Protein AF-A0A843DJK6-F1 (afdb_monomer_lite)

Secondary structure (DSSP, 8-state):
----PPPPPHHHHHHHHHHHHTT--HHHHHHHHHHHHHHHHHHHHHHHHHHHHHHHHHHHHHHHHHHHHHHHHHHHHHHT-TTS-HHHHHHHHHHHH------HHHHHHHHHHHHHHHHHHHT-

Foldseek 3Di:
DDDDDDDDDPVVVVVQVVCVVVVHHPVNVVVVVVVVVVVVVVVVVVVVVVVVVVVVVVVVVVVVVVVVVVVVVVLVVVLPPPPDDPVRNQVSCCVVPNDPPQDPVNVVVVVVVVVVVVCVVVVD

Sequence (124 aa):
MAKIEIELTEEQLKKVEILQNNDIDVGSAIDMLFEIKEKSSLKEAEYLNSKLDQANKEREELQNKLEEVNREISLYSQLKDTSLDVDQKLKILEKDYGEVDESYEMKVQDVKHNINWTRKFFKF

pLDDT: mean 83.76, std 12.38, range [46.25, 97.38]

Structure (mmCIF, N/CA/C/O backbone):
data_AF-A0A843DJK6-F1
#
_entry.id   AF-A0A843DJK6-F1
#
loop_
_atom_site.group_PDB
_atom_site.id
_atom_site.type_symbol
_atom_site.label_atom_id
_atom_site.label_alt_id
_atom_site.label_comp_id
_atom_site.label_asym_id
_atom_site.label_entity_id
_atom_site.label_seq_id
_atom_site.pdbx_PDB_ins_code
_atom_site.Cartn_x
_atom_site.Cartn_y
_atom_site.Cartn_z
_atom_site.occupancy
_atom_site.B_iso_or_equiv
_atom_site.auth_seq_id
_atom_site.auth_comp_id
_atom_site.auth_asym_id
_atom_site.auth_atom_id
_atom_site.pdbx_PDB_model_num
ATOM 1 N N . MET A 1 1 ? -13.224 5.315 58.886 1.00 46.25 1 MET A N 1
ATOM 2 C CA . MET A 1 1 ? -13.382 5.521 57.432 1.00 46.25 1 MET A CA 1
ATOM 3 C C . MET A 1 1 ? -14.810 5.981 57.205 1.00 46.25 1 MET A C 1
ATOM 5 O O . MET A 1 1 ? -15.709 5.288 57.666 1.00 46.25 1 MET A O 1
ATOM 9 N N . ALA A 1 2 ? -15.029 7.163 56.628 1.00 50.84 2 ALA A N 1
ATOM 10 C CA . ALA A 1 2 ? -16.379 7.634 56.325 1.00 50.84 2 ALA A CA 1
ATOM 11 C C . ALA A 1 2 ? -16.940 6.805 55.160 1.00 50.84 2 ALA A C 1
ATOM 13 O O . ALA A 1 2 ? -16.284 6.696 54.125 1.00 50.84 2 ALA A O 1
ATOM 14 N N . LYS A 1 3 ? -18.113 6.186 55.341 1.00 54.03 3 LYS A N 1
ATOM 15 C CA . LYS A 1 3 ? -18.868 5.605 54.226 1.00 54.03 3 LYS A CA 1
ATOM 16 C C . LYS A 1 3 ? -19.371 6.768 53.379 1.00 54.03 3 LYS A C 1
ATOM 18 O O . LYS A 1 3 ? -20.120 7.602 53.876 1.00 54.03 3 LYS A O 1
ATOM 23 N N . ILE A 1 4 ? -18.908 6.841 52.139 1.00 65.94 4 ILE A N 1
ATOM 24 C CA . ILE A 1 4 ? -19.458 7.758 51.147 1.00 65.94 4 ILE A CA 1
ATOM 25 C C . ILE A 1 4 ? -20.659 7.032 50.551 1.00 65.94 4 ILE A C 1
ATOM 27 O O . ILE A 1 4 ? -20.494 6.045 49.837 1.00 65.94 4 ILE A O 1
ATOM 31 N N . GLU A 1 5 ? -21.859 7.470 50.912 1.00 66.00 5 GLU A N 1
ATOM 32 C CA . GLU A 1 5 ? -23.086 7.050 50.245 1.00 66.00 5 GLU A CA 1
ATOM 33 C C . GLU A 1 5 ? -23.228 7.907 48.987 1.00 66.00 5 GLU A C 1
ATOM 35 O O . GLU A 1 5 ? -23.256 9.135 49.056 1.00 66.00 5 GLU A O 1
ATOM 40 N N . ILE A 1 6 ? -23.201 7.257 47.827 1.00 75.19 6 ILE A N 1
ATOM 41 C CA . ILE A 1 6 ? -23.352 7.912 46.530 1.00 75.19 6 ILE A CA 1
ATOM 42 C C . ILE A 1 6 ? -24.803 7.703 46.107 1.00 75.19 6 ILE A C 1
ATOM 44 O O . ILE A 1 6 ? -25.229 6.565 45.914 1.00 75.19 6 ILE A O 1
ATOM 48 N N . GLU A 1 7 ? -25.556 8.789 45.968 1.00 81.31 7 GLU A N 1
ATOM 49 C CA . GLU A 1 7 ? -26.903 8.743 45.403 1.00 81.31 7 GLU A CA 1
ATOM 50 C C . GLU A 1 7 ? -26.810 8.572 43.880 1.00 81.31 7 GLU A C 1
ATOM 52 O O . GLU A 1 7 ? -26.195 9.379 43.181 1.00 81.31 7 GLU A O 1
ATOM 57 N N . LEU A 1 8 ? -27.396 7.489 43.365 1.00 81.88 8 LEU A N 1
ATOM 58 C CA . LEU A 1 8 ? -27.499 7.239 41.928 1.00 81.88 8 LEU A CA 1
ATOM 59 C C . LEU A 1 8 ? -28.646 8.060 41.333 1.00 81.88 8 LEU A C 1
ATOM 61 O O . LEU A 1 8 ? -29.704 8.202 41.945 1.00 81.88 8 LEU A O 1
ATOM 65 N N . THR A 1 9 ? -28.470 8.550 40.107 1.00 91.44 9 THR A N 1
ATOM 66 C CA . THR A 1 9 ? -29.569 9.180 39.364 1.00 91.44 9 THR A CA 1
ATOM 67 C C . THR A 1 9 ? -30.613 8.142 38.940 1.00 91.44 9 THR A C 1
ATOM 69 O O . THR A 1 9 ? -30.312 6.952 38.812 1.00 91.44 9 THR A O 1
ATOM 72 N N . GLU A 1 10 ? -31.841 8.580 38.641 1.00 89.88 10 GLU A N 1
ATOM 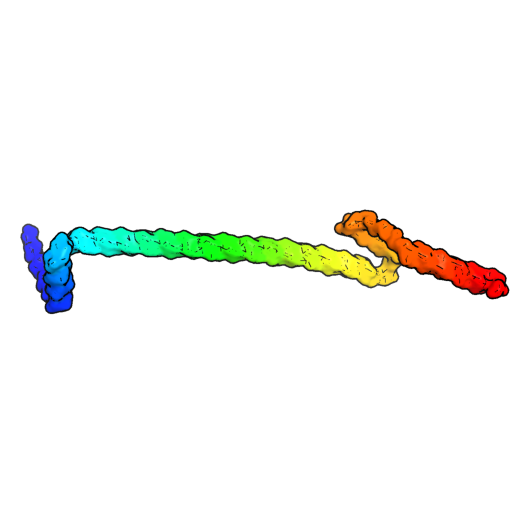73 C CA . GLU A 1 10 ? -32.908 7.689 38.147 1.00 89.88 10 GLU A CA 1
ATOM 74 C C . GLU A 1 10 ? -32.492 6.889 36.899 1.00 89.88 10 GLU A C 1
ATOM 76 O O . GLU A 1 10 ? -32.878 5.733 36.729 1.00 89.88 10 GLU A O 1
ATOM 81 N N . GLU A 1 11 ? -31.677 7.480 36.022 1.00 87.81 11 GLU A N 1
ATOM 82 C CA . GLU A 1 11 ? -31.167 6.804 34.826 1.00 87.81 11 GLU A CA 1
ATOM 83 C C . GLU A 1 11 ? -30.140 5.714 35.171 1.00 87.81 11 GLU A C 1
ATOM 85 O O . GLU A 1 11 ? -30.149 4.634 34.577 1.00 87.81 11 GLU A O 1
ATOM 90 N N . GLN A 1 12 ? -29.262 5.975 36.142 1.00 86.75 12 GLN A N 1
ATOM 91 C CA . GLN A 1 12 ? -28.280 4.999 36.616 1.00 86.75 12 GLN A CA 1
ATOM 92 C C . GLN A 1 12 ? -28.961 3.829 37.329 1.00 86.75 12 GLN A C 1
ATOM 94 O O . GLN A 1 12 ? -28.581 2.683 37.101 1.00 86.75 12 GLN A O 1
ATOM 99 N N . LEU A 1 13 ? -30.007 4.098 38.114 1.00 87.88 13 LEU A N 1
ATOM 100 C CA . LEU A 1 13 ? -30.820 3.064 38.758 1.00 87.88 13 LEU A CA 1
ATOM 101 C C . LEU A 1 13 ? -31.476 2.140 37.729 1.00 87.88 13 LEU A C 1
ATOM 103 O O . LEU A 1 13 ? -31.332 0.926 37.836 1.00 87.88 13 LEU A O 1
ATOM 107 N N . LYS A 1 14 ? -32.093 2.697 36.677 1.00 90.50 14 LYS A N 1
ATOM 108 C CA . LYS A 1 14 ? -32.663 1.897 35.577 1.00 90.50 14 LYS A CA 1
ATOM 109 C C . LYS A 1 14 ? -31.614 1.017 34.897 1.00 90.50 14 LYS A C 1
ATOM 111 O O . LYS A 1 14 ? -31.890 -0.133 34.574 1.00 90.50 14 LYS A O 1
ATOM 116 N N . LYS A 1 15 ? -30.401 1.535 34.678 1.00 89.38 15 LYS A N 1
ATOM 117 C CA . LYS A 1 15 ? -29.294 0.760 34.092 1.00 89.38 15 LYS A CA 1
ATOM 118 C C . LYS A 1 15 ? -28.870 -0.399 34.997 1.00 89.38 15 LYS A C 1
ATOM 120 O O . LYS A 1 15 ? -28.671 -1.498 34.496 1.00 89.38 15 LYS A O 1
ATOM 125 N N . VAL A 1 16 ? -28.776 -0.176 36.309 1.00 88.62 16 VAL A N 1
ATOM 126 C CA . VAL A 1 16 ? -28.462 -1.234 37.286 1.00 88.62 16 VAL A CA 1
ATOM 127 C C . VAL A 1 16 ? -29.574 -2.281 37.349 1.00 88.62 16 VAL A C 1
ATOM 129 O O . VAL A 1 16 ? -29.277 -3.470 37.344 1.00 88.62 16 VAL A O 1
ATOM 132 N N . GLU A 1 17 ? -30.838 -1.861 37.334 1.00 88.62 17 GLU A N 1
ATOM 133 C CA . GLU A 1 17 ? -31.993 -2.764 37.324 1.00 88.62 17 GLU A CA 1
ATOM 134 C C . GLU A 1 17 ? -32.007 -3.651 36.069 1.00 88.62 17 GLU A C 1
ATOM 136 O O . GLU A 1 17 ? -32.221 -4.856 36.158 1.00 88.62 17 GLU A O 1
ATOM 141 N N . ILE A 1 18 ? -31.696 -3.088 34.897 1.00 91.69 18 ILE A N 1
ATOM 142 C CA . ILE A 1 18 ? -31.548 -3.863 33.658 1.00 91.69 18 ILE A CA 1
ATOM 143 C C . ILE A 1 18 ? -30.426 -4.899 33.787 1.00 91.69 18 ILE A C 1
ATOM 145 O O . ILE A 1 18 ? -30.623 -6.043 33.384 1.00 91.69 18 ILE A O 1
ATOM 149 N N . LEU A 1 19 ? -29.268 -4.529 34.338 1.00 91.19 19 LEU A N 1
ATOM 150 C CA . LEU A 1 19 ? -28.151 -5.462 34.530 1.00 91.19 19 LEU A CA 1
ATOM 151 C C . LEU A 1 19 ? -28.537 -6.607 35.476 1.00 91.19 19 LEU A C 1
ATOM 153 O O . LEU A 1 19 ? -28.346 -7.772 35.135 1.00 91.19 19 LEU A O 1
ATOM 157 N N . GLN A 1 20 ? -29.175 -6.284 36.603 1.00 88.38 20 GLN A N 1
ATOM 158 C CA . GLN A 1 20 ? -29.663 -7.267 37.573 1.00 88.38 20 GLN A CA 1
ATOM 159 C C . GLN A 1 20 ? -30.714 -8.207 36.973 1.00 88.38 20 GLN A C 1
ATOM 161 O O . GLN A 1 20 ? -30.642 -9.411 37.193 1.00 88.38 20 GLN A O 1
ATOM 166 N N . ASN A 1 21 ? -31.640 -7.688 36.159 1.00 94.06 21 ASN A N 1
ATOM 167 C CA . ASN A 1 21 ? -32.641 -8.492 35.445 1.00 94.06 21 ASN A CA 1
ATOM 168 C C . ASN A 1 21 ? -32.032 -9.458 34.414 1.00 94.06 21 ASN A C 1
ATOM 170 O O . ASN A 1 21 ? -32.729 -10.351 33.937 1.00 94.06 21 ASN A O 1
ATOM 174 N N . ASN A 1 22 ? -30.764 -9.267 34.045 1.00 92.00 22 ASN A N 1
ATOM 175 C CA . ASN A 1 22 ? -30.017 -10.141 33.143 1.00 92.00 22 ASN A CA 1
ATOM 176 C C . ASN A 1 22 ? -28.934 -10.953 33.880 1.00 92.00 22 ASN A C 1
ATOM 178 O O . ASN A 1 22 ? -28.035 -11.471 33.225 1.00 92.00 22 ASN A O 1
ATOM 182 N N . ASP A 1 23 ? -28.999 -11.050 35.214 1.00 92.75 23 ASP A N 1
ATOM 183 C CA . ASP A 1 23 ? -28.023 -11.754 36.061 1.00 92.75 23 ASP A CA 1
ATOM 184 C C . ASP A 1 23 ? -26.573 -11.239 35.913 1.00 92.75 23 ASP A C 1
ATOM 186 O O . ASP A 1 23 ? -25.606 -11.981 36.090 1.00 92.75 23 ASP A O 1
ATOM 190 N N . ILE A 1 24 ? -26.405 -9.949 35.598 1.00 91.69 24 ILE A N 1
ATOM 191 C CA . ILE A 1 24 ? -25.100 -9.291 35.461 1.00 91.69 24 ILE A CA 1
ATOM 192 C C . ILE A 1 24 ? -24.912 -8.317 36.627 1.00 91.69 24 ILE A C 1
ATOM 194 O O . ILE A 1 24 ? -25.681 -7.370 36.798 1.00 91.69 24 ILE A O 1
ATOM 198 N N . ASP A 1 25 ? -23.863 -8.509 37.427 1.00 91.94 25 ASP A N 1
ATOM 199 C CA . ASP A 1 25 ? -23.472 -7.516 38.423 1.00 91.94 25 ASP A CA 1
ATOM 200 C C . ASP A 1 25 ? -22.713 -6.340 37.781 1.00 91.94 25 ASP A C 1
ATOM 202 O O . ASP A 1 25 ? -22.149 -6.436 36.689 1.00 91.94 25 ASP A O 1
ATOM 206 N N . VAL A 1 26 ? -22.692 -5.200 38.473 1.00 87.75 26 VAL A N 1
ATOM 207 C CA . VAL A 1 26 ? -22.079 -3.964 37.961 1.00 87.75 26 VAL A CA 1
ATOM 208 C C . VAL A 1 26 ? -20.575 -4.129 37.707 1.00 87.75 26 VAL A C 1
ATOM 210 O O . VAL A 1 26 ? -20.067 -3.543 36.755 1.00 87.75 26 VAL A O 1
ATOM 213 N N . GLY A 1 27 ? -19.868 -4.927 38.512 1.00 89.38 27 GLY A N 1
ATOM 214 C CA . GLY A 1 27 ? -18.449 -5.225 38.309 1.00 89.38 27 GLY A CA 1
ATOM 215 C C . GLY A 1 27 ? -18.226 -6.004 37.016 1.00 89.38 27 GLY A C 1
ATOM 216 O O . GLY A 1 27 ? -17.480 -5.548 36.154 1.00 89.38 27 GLY A O 1
ATOM 217 N N . SER A 1 28 ? -18.972 -7.093 36.819 1.00 90.44 28 SER A N 1
ATOM 218 C CA . SER A 1 28 ? -18.936 -7.866 35.569 1.00 90.44 28 SER A CA 1
ATOM 219 C C . SER A 1 28 ? -19.297 -7.020 34.344 1.00 90.44 28 SER A C 1
ATOM 221 O O . SER A 1 28 ? -18.664 -7.141 33.297 1.00 90.44 28 SER A O 1
ATOM 223 N N . ALA A 1 29 ? -20.282 -6.122 34.451 1.00 90.81 29 ALA A N 1
ATOM 224 C CA . ALA A 1 29 ? -20.627 -5.201 33.366 1.00 90.81 29 ALA A CA 1
ATOM 225 C C . ALA A 1 29 ? -19.474 -4.239 33.026 1.00 90.81 29 ALA A C 1
ATOM 227 O O . ALA A 1 29 ? -19.236 -3.945 31.853 1.00 90.81 29 ALA A O 1
ATOM 228 N N . ILE A 1 30 ? -18.751 -3.750 34.039 1.00 90.81 30 ILE A N 1
ATOM 229 C CA . ILE A 1 30 ? -17.568 -2.902 33.857 1.00 90.81 30 ILE A CA 1
ATOM 230 C C . ILE A 1 30 ? -16.453 -3.683 33.152 1.00 90.81 30 ILE A C 1
ATOM 232 O O . ILE A 1 30 ? -15.886 -3.174 32.184 1.00 90.81 30 ILE A O 1
ATOM 236 N N . ASP A 1 31 ? -16.182 -4.916 33.575 1.00 94.06 31 ASP A N 1
ATOM 237 C CA . ASP A 1 31 ? -15.162 -5.767 32.956 1.00 94.06 31 ASP A CA 1
ATOM 238 C C . ASP A 1 31 ? -15.494 -6.055 31.485 1.00 94.06 31 ASP A C 1
ATOM 240 O O . ASP A 1 31 ? -14.648 -5.877 30.607 1.00 94.06 31 ASP A O 1
ATOM 244 N N . MET A 1 32 ? -16.759 -6.370 31.179 1.00 91.25 32 MET A N 1
ATOM 245 C CA . MET A 1 32 ? -17.226 -6.532 29.797 1.00 91.25 32 MET A CA 1
ATOM 246 C C . MET A 1 32 ? -17.014 -5.264 28.959 1.00 91.25 32 MET A C 1
ATOM 248 O O . MET A 1 32 ? -16.610 -5.355 27.799 1.00 91.25 32 MET A O 1
ATOM 252 N N . LEU A 1 33 ? -17.261 -4.073 29.516 1.00 92.81 33 LEU A N 1
ATOM 253 C CA . LEU A 1 33 ? -17.016 -2.809 28.812 1.00 92.81 33 LEU A CA 1
ATOM 254 C C . LEU A 1 33 ? -15.527 -2.595 28.523 1.00 92.81 33 LEU A C 1
ATOM 256 O O . LEU A 1 33 ? -15.183 -2.132 27.431 1.00 92.81 33 LEU A O 1
ATOM 260 N N . PHE A 1 34 ? -14.646 -2.940 29.465 1.00 95.12 34 PHE A N 1
ATOM 261 C CA . PHE A 1 34 ? -13.203 -2.879 29.248 1.00 95.12 34 PHE A CA 1
ATOM 262 C C . PHE A 1 34 ? -12.752 -3.860 28.168 1.00 95.12 34 PHE A C 1
ATOM 264 O O . PHE A 1 34 ? -12.036 -3.449 27.255 1.00 95.12 34 PHE A O 1
ATOM 271 N N . GLU A 1 35 ? -13.237 -5.101 28.195 1.00 95.06 35 GLU A N 1
ATOM 272 C CA . GLU A 1 35 ? -12.940 -6.081 27.150 1.00 95.06 35 GLU A CA 1
ATOM 273 C C . GLU A 1 35 ? -13.427 -5.631 25.770 1.00 95.06 35 GLU A C 1
ATOM 275 O O . GLU A 1 35 ? -12.712 -5.776 24.777 1.00 95.06 35 GLU A O 1
ATOM 280 N N . ILE A 1 36 ? -14.650 -5.098 25.678 1.00 94.69 36 ILE A N 1
ATOM 281 C CA . ILE A 1 36 ? -15.208 -4.595 24.416 1.00 94.69 36 ILE A CA 1
ATOM 282 C C . ILE A 1 36 ? -14.344 -3.454 23.888 1.00 94.69 36 ILE A C 1
ATOM 284 O O . ILE A 1 36 ? -14.018 -3.430 22.699 1.00 94.69 36 ILE A O 1
ATOM 288 N N . LYS A 1 37 ? -13.952 -2.525 24.764 1.00 94.31 37 LYS A N 1
ATOM 289 C CA . LYS A 1 37 ? -13.086 -1.405 24.403 1.00 94.31 37 LYS A CA 1
ATOM 290 C C . LYS A 1 37 ? -11.736 -1.902 23.892 1.00 94.31 37 LYS A C 1
ATOM 292 O O . LYS A 1 37 ? -11.315 -1.478 22.821 1.00 94.31 37 LYS A O 1
ATOM 297 N N . GLU A 1 38 ? -11.093 -2.815 24.612 1.00 95.12 38 GLU A N 1
ATOM 298 C CA . GLU A 1 38 ? -9.797 -3.375 24.228 1.00 95.12 38 GLU A CA 1
ATOM 299 C C . GLU A 1 38 ? -9.880 -4.110 22.885 1.00 95.12 38 GLU A C 1
ATOM 301 O O . GLU A 1 38 ? -9.124 -3.805 21.963 1.00 95.12 38 GLU A O 1
ATOM 306 N N . LYS A 1 39 ? -10.870 -4.996 22.716 1.00 95.12 39 LYS A N 1
ATOM 307 C CA . LYS A 1 39 ? -11.124 -5.703 21.450 1.00 95.12 39 LYS A CA 1
ATOM 308 C C . LYS A 1 39 ? -11.407 -4.734 20.300 1.00 95.12 39 LYS A C 1
ATOM 310 O O . LYS A 1 39 ? -10.962 -4.976 19.180 1.00 95.12 39 LYS A O 1
ATOM 315 N N . SER A 1 40 ? -12.139 -3.647 20.547 1.00 94.44 40 SER A N 1
ATOM 316 C CA . SER A 1 40 ? -12.409 -2.621 19.533 1.00 94.44 40 SER A CA 1
ATOM 317 C C . SER A 1 40 ? -11.136 -1.883 19.129 1.00 94.44 40 SER A C 1
ATOM 319 O O . SER A 1 40 ? -10.895 -1.707 17.939 1.00 94.44 40 SER A O 1
ATOM 321 N N . SER A 1 41 ? -10.306 -1.490 20.097 1.00 93.50 41 SER A N 1
ATOM 322 C CA . SER A 1 41 ? -9.034 -0.815 19.831 1.00 93.50 41 SER A CA 1
ATOM 323 C C . SER A 1 41 ? -8.050 -1.711 19.078 1.00 93.50 41 SER A C 1
ATOM 325 O O . SER A 1 41 ? -7.369 -1.234 18.175 1.00 93.50 41 SER A O 1
ATOM 327 N N . LEU A 1 42 ? -8.010 -3.012 19.386 1.00 94.94 42 LEU A N 1
ATOM 328 C CA . LEU A 1 42 ? -7.203 -3.981 18.638 1.00 94.94 42 LEU A CA 1
ATOM 329 C C . LEU A 1 42 ? -7.658 -4.087 17.179 1.00 94.94 42 LEU A C 1
ATOM 331 O O . LEU A 1 42 ? -6.836 -3.961 16.275 1.00 94.94 42 LEU A O 1
ATOM 335 N N . LYS A 1 43 ? -8.966 -4.231 16.935 1.00 94.88 43 LYS A N 1
ATOM 336 C CA . LYS A 1 43 ? -9.515 -4.280 15.569 1.00 94.88 43 LYS A CA 1
ATOM 337 C C . LYS A 1 43 ? -9.255 -2.995 14.788 1.00 94.88 43 LYS A C 1
ATOM 339 O O . LYS A 1 43 ? -8.970 -3.045 13.594 1.00 94.88 43 LYS A O 1
ATOM 344 N N . GLU A 1 44 ? -9.367 -1.845 15.447 1.00 95.56 44 GLU A N 1
ATOM 345 C CA . GLU A 1 44 ? -9.052 -0.556 14.836 1.00 95.56 44 GLU A CA 1
ATOM 346 C C . GLU A 1 44 ? -7.570 -0.477 14.455 1.00 95.56 44 GLU A C 1
ATOM 348 O O . GLU A 1 44 ? -7.252 -0.109 13.325 1.00 95.56 44 GLU A O 1
ATOM 353 N N . ALA A 1 45 ? -6.666 -0.895 15.344 1.00 95.06 45 ALA A N 1
ATOM 354 C CA . ALA A 1 45 ? -5.236 -0.941 15.061 1.00 95.06 45 ALA A CA 1
ATOM 355 C C . ALA A 1 45 ? -4.904 -1.890 13.898 1.00 95.06 45 ALA A C 1
ATOM 357 O O . ALA A 1 45 ? -4.148 -1.516 13.005 1.00 95.06 45 ALA A O 1
ATOM 358 N N . GLU A 1 46 ? -5.495 -3.087 13.860 1.00 96.19 46 GLU A N 1
ATOM 359 C CA . GLU A 1 46 ? -5.336 -4.040 12.752 1.00 96.19 46 GLU A CA 1
ATOM 360 C C . GLU A 1 46 ? -5.806 -3.449 11.417 1.00 96.19 46 GLU A C 1
ATOM 362 O O . GLU A 1 46 ? -5.091 -3.524 10.415 1.00 96.19 46 GLU A O 1
ATOM 367 N N . TYR A 1 47 ? -6.978 -2.808 11.405 1.00 95.38 47 TYR A N 1
ATOM 368 C CA . TYR A 1 47 ? -7.511 -2.151 10.214 1.00 95.38 47 TYR A CA 1
ATOM 369 C C . TYR A 1 47 ? -6.608 -1.007 9.734 1.00 95.38 47 TYR A C 1
ATOM 371 O O . TYR A 1 47 ? -6.298 -0.912 8.544 1.00 95.38 47 TYR A O 1
ATOM 379 N N . LEU A 1 48 ? -6.155 -0.150 10.653 1.00 96.69 48 LEU A N 1
ATOM 380 C CA . LEU A 1 48 ? -5.266 0.964 10.331 1.00 96.69 48 LEU A CA 1
ATOM 381 C C . LEU A 1 48 ? -3.906 0.476 9.821 1.00 96.69 48 LEU A C 1
ATOM 383 O O . LEU A 1 48 ? -3.412 1.019 8.834 1.00 96.69 48 LEU A O 1
ATOM 387 N N . ASN A 1 49 ? -3.339 -0.567 10.429 1.00 96.69 49 ASN A N 1
ATOM 388 C CA . ASN A 1 49 ? -2.091 -1.179 9.974 1.00 96.69 49 ASN A CA 1
ATOM 389 C C . ASN A 1 49 ? -2.241 -1.778 8.573 1.00 96.69 49 ASN A C 1
ATOM 391 O O . ASN A 1 49 ? -1.426 -1.499 7.701 1.00 96.69 49 ASN A O 1
ATOM 395 N N . SER A 1 50 ? -3.325 -2.513 8.311 1.00 96.69 50 SER A N 1
ATOM 396 C CA . SER A 1 50 ? -3.593 -3.059 6.976 1.00 96.69 50 SER A CA 1
ATOM 397 C C . SER A 1 50 ? -3.704 -1.960 5.916 1.00 96.69 50 SER A C 1
ATOM 399 O O . SER A 1 50 ? -3.149 -2.087 4.822 1.00 96.69 50 SER A O 1
ATOM 401 N N . LYS A 1 51 ? -4.381 -0.854 6.243 1.00 97.00 51 LYS A N 1
ATOM 402 C CA . LYS A 1 51 ? -4.506 0.294 5.341 1.00 97.00 51 LYS A CA 1
ATOM 403 C C . LYS A 1 51 ? -3.168 1.000 5.117 1.00 97.00 51 LYS A C 1
ATOM 405 O O . LYS A 1 51 ? -2.891 1.438 4.002 1.00 97.00 51 LYS A O 1
ATOM 410 N N . LEU A 1 52 ? -2.340 1.100 6.156 1.00 96.94 52 LEU A N 1
ATOM 411 C CA . LEU A 1 52 ? -0.991 1.652 6.064 1.00 96.94 52 LEU A CA 1
ATOM 412 C C . LEU A 1 52 ? -0.100 0.789 5.161 1.00 96.94 52 LEU A C 1
ATOM 414 O O . LEU A 1 52 ? 0.591 1.328 4.301 1.00 96.94 52 LEU A O 1
ATOM 418 N N . ASP A 1 53 ? -0.158 -0.534 5.303 1.00 97.31 53 ASP A N 1
ATOM 419 C CA . ASP A 1 53 ? 0.590 -1.468 4.460 1.00 97.31 53 ASP A CA 1
ATOM 420 C C . ASP A 1 53 ? 0.172 -1.369 2.992 1.00 97.31 53 ASP A C 1
ATOM 422 O O . ASP A 1 53 ? 1.026 -1.346 2.105 1.00 97.31 53 ASP A O 1
ATOM 426 N N . GLN A 1 54 ? -1.132 -1.263 2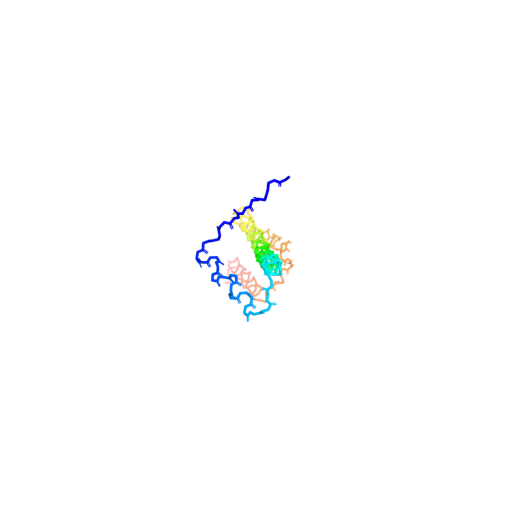.721 1.00 96.81 54 GLN A N 1
ATOM 427 C CA . GLN A 1 54 ? -1.627 -1.044 1.364 1.00 96.81 54 GLN A CA 1
ATOM 428 C C . GLN A 1 54 ? -1.103 0.276 0.784 1.00 96.81 54 GLN A C 1
ATOM 430 O O . GLN A 1 54 ? -0.547 0.284 -0.312 1.00 96.81 54 GLN A O 1
ATOM 435 N N . ALA A 1 55 ? -1.220 1.376 1.532 1.00 96.25 55 ALA A N 1
ATOM 436 C CA . ALA A 1 55 ? -0.733 2.679 1.088 1.00 96.25 55 ALA A CA 1
ATOM 437 C C . ALA A 1 55 ? 0.787 2.679 0.846 1.00 96.25 55 ALA A C 1
ATOM 439 O O . ALA A 1 55 ? 1.268 3.313 -0.092 1.00 96.25 55 ALA A O 1
ATOM 440 N N . ASN A 1 56 ? 1.552 1.948 1.660 1.00 96.69 56 ASN A N 1
ATOM 441 C CA . ASN A 1 56 ? 2.993 1.801 1.473 1.00 96.69 56 ASN A CA 1
ATOM 442 C C . ASN A 1 56 ? 3.336 1.024 0.197 1.00 96.69 56 ASN A C 1
ATOM 444 O O . ASN A 1 56 ? 4.247 1.442 -0.516 1.00 96.69 56 ASN A O 1
ATOM 448 N N . LYS A 1 57 ? 2.596 -0.046 -0.121 1.00 97.19 57 LYS A N 1
ATOM 449 C CA . LYS A 1 57 ? 2.762 -0.785 -1.384 1.00 97.19 57 LYS A CA 1
ATOM 450 C C . LYS A 1 57 ? 2.458 0.094 -2.592 1.00 97.19 57 LYS A C 1
ATOM 452 O O . LYS A 1 57 ? 3.270 0.182 -3.504 1.00 97.19 57 LYS A O 1
ATOM 457 N N . GLU A 1 58 ? 1.332 0.805 -2.564 1.00 97.38 58 GLU A N 1
ATOM 458 C CA . GLU A 1 58 ? 0.958 1.738 -3.636 1.00 97.38 58 GLU A CA 1
ATOM 459 C C . GLU A 1 58 ? 2.019 2.835 -3.817 1.00 97.38 58 GLU A C 1
ATOM 461 O O . GLU A 1 58 ? 2.388 3.176 -4.941 1.00 97.38 58 GLU A O 1
ATOM 466 N N . ARG A 1 59 ? 2.570 3.359 -2.714 1.00 97.00 59 ARG A N 1
ATOM 467 C CA . ARG A 1 59 ? 3.665 4.336 -2.751 1.00 97.00 59 ARG A CA 1
ATOM 468 C C . ARG A 1 59 ? 4.923 3.763 -3.405 1.00 97.00 59 ARG A C 1
ATOM 470 O O . ARG A 1 59 ? 5.538 4.458 -4.207 1.00 97.00 59 ARG A O 1
ATOM 477 N N . GLU A 1 60 ? 5.312 2.539 -3.061 1.00 97.38 60 GLU A N 1
ATOM 478 C CA . GLU A 1 60 ? 6.486 1.871 -3.635 1.00 97.38 60 GLU A CA 1
ATOM 479 C C . GLU A 1 60 ? 6.318 1.631 -5.143 1.00 97.38 60 GLU A C 1
ATOM 481 O O . GLU A 1 60 ? 7.207 1.955 -5.927 1.00 97.38 60 GLU A O 1
ATOM 486 N N . GLU A 1 61 ? 5.145 1.166 -5.576 1.00 96.44 61 GLU A N 1
ATOM 487 C CA . GLU A 1 61 ? 4.831 1.003 -6.999 1.00 96.44 61 GLU A CA 1
ATOM 488 C C . GLU A 1 61 ? 4.905 2.327 -7.769 1.00 96.44 61 GLU A C 1
ATOM 490 O O . GLU A 1 61 ? 5.464 2.385 -8.867 1.00 96.44 61 GLU A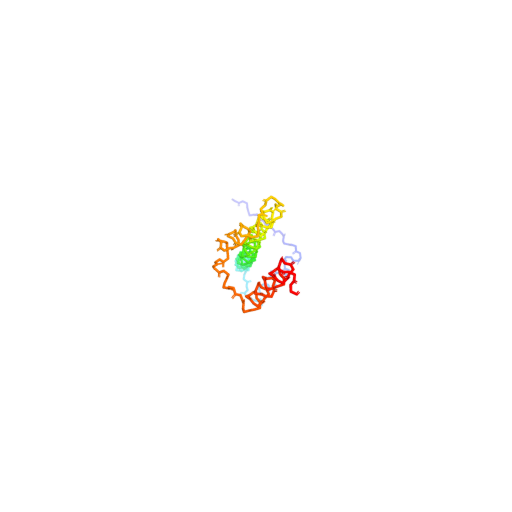 O 1
ATOM 495 N N . LEU A 1 62 ? 4.351 3.403 -7.204 1.00 96.50 62 LEU A N 1
ATOM 496 C CA . LEU A 1 62 ? 4.414 4.733 -7.809 1.00 96.50 62 LEU A CA 1
ATOM 497 C C . LEU A 1 62 ? 5.842 5.275 -7.853 1.00 96.50 62 LEU A C 1
ATOM 499 O O . LEU A 1 62 ? 6.212 5.924 -8.830 1.00 96.50 62 LEU A O 1
ATOM 503 N N . GLN A 1 63 ? 6.647 4.998 -6.829 1.00 96.31 63 GLN A N 1
ATOM 504 C CA . GLN A 1 63 ? 8.050 5.387 -6.806 1.00 96.31 63 GLN A CA 1
ATOM 505 C C . GLN A 1 63 ? 8.839 4.671 -7.908 1.00 96.31 63 GLN A C 1
ATOM 507 O O . GLN A 1 63 ? 9.564 5.327 -8.651 1.00 96.31 63 GLN A O 1
ATOM 512 N N . ASN A 1 64 ? 8.626 3.366 -8.090 1.00 95.44 64 ASN A N 1
ATOM 513 C CA . ASN A 1 64 ? 9.258 2.604 -9.167 1.00 95.44 64 ASN A CA 1
ATOM 514 C C . ASN A 1 64 ? 8.864 3.138 -10.554 1.00 95.44 64 ASN A C 1
ATOM 516 O O . ASN A 1 64 ? 9.729 3.359 -11.399 1.00 95.44 64 ASN A O 1
ATOM 520 N N . LYS A 1 65 ? 7.573 3.429 -10.772 1.00 96.00 65 LYS A N 1
ATOM 521 C CA . LYS A 1 65 ? 7.094 4.051 -12.021 1.00 96.00 65 LYS A CA 1
ATOM 522 C C . LYS A 1 65 ? 7.710 5.429 -12.254 1.00 96.00 65 LYS A C 1
ATOM 524 O O . LYS A 1 65 ? 8.047 5.775 -13.381 1.00 96.00 65 LYS A O 1
ATOM 529 N N . LEU A 1 66 ? 7.863 6.230 -11.201 1.00 95.00 66 LEU A N 1
ATOM 530 C CA . LEU A 1 66 ? 8.501 7.540 -11.301 1.00 95.00 66 LEU A CA 1
ATOM 531 C C . LEU A 1 66 ? 9.980 7.412 -11.688 1.00 95.00 66 LEU A C 1
ATOM 533 O O . LEU A 1 66 ? 10.472 8.194 -12.499 1.00 95.00 66 LEU A O 1
ATOM 537 N N . GLU A 1 67 ? 10.692 6.436 -11.126 1.00 94.88 67 GLU A N 1
ATOM 538 C CA . GLU A 1 67 ? 12.078 6.148 -11.501 1.00 94.88 67 GLU A CA 1
ATOM 539 C C . GLU A 1 67 ? 12.201 5.709 -12.963 1.00 94.88 67 GLU A C 1
ATOM 541 O O . GLU A 1 67 ? 13.095 6.187 -13.660 1.00 94.88 67 GLU A O 1
ATOM 546 N N . GLU A 1 68 ? 11.294 4.859 -13.444 1.00 92.19 68 GLU A N 1
ATOM 547 C CA . GLU A 1 68 ? 11.224 4.442 -14.849 1.00 92.19 68 GLU A CA 1
ATOM 548 C C . GLU A 1 68 ? 11.015 5.641 -15.784 1.00 92.19 68 GLU A C 1
ATOM 550 O O . GLU A 1 68 ? 11.832 5.882 -16.672 1.00 92.19 68 GLU A O 1
ATOM 555 N N . VAL A 1 69 ? 10.011 6.478 -15.510 1.00 93.06 69 VAL A N 1
ATOM 556 C CA . VAL A 1 69 ? 9.748 7.700 -16.289 1.00 93.06 69 VAL A CA 1
ATOM 557 C C . VAL A 1 69 ? 10.952 8.647 -16.272 1.00 93.06 69 VAL A C 1
ATOM 559 O O . VAL A 1 69 ? 11.301 9.237 -17.294 1.00 93.06 69 VAL A O 1
ATOM 562 N N . ASN A 1 70 ? 11.634 8.792 -15.134 1.00 92.88 70 ASN A N 1
ATOM 563 C CA . ASN A 1 70 ? 12.836 9.622 -15.054 1.00 92.88 70 ASN A CA 1
ATOM 564 C C . ASN A 1 70 ? 13.983 9.075 -15.917 1.00 92.88 70 ASN A C 1
ATOM 566 O O . ASN A 1 70 ? 14.711 9.865 -16.528 1.00 92.88 70 ASN A O 1
ATOM 570 N N . ARG A 1 71 ? 14.143 7.747 -15.999 1.00 89.31 71 ARG A N 1
ATOM 571 C CA . ARG A 1 71 ? 15.111 7.117 -16.913 1.00 89.31 71 ARG A CA 1
ATOM 572 C C . ARG A 1 71 ? 14.750 7.409 -18.366 1.00 89.31 71 ARG A C 1
ATOM 574 O O . ARG A 1 71 ? 15.613 7.868 -19.110 1.00 89.31 71 ARG A O 1
ATOM 581 N N . GLU A 1 72 ? 13.484 7.249 -18.747 1.00 88.88 72 GLU A N 1
ATOM 582 C CA . GLU A 1 72 ? 13.012 7.556 -20.104 1.00 88.88 72 GLU A CA 1
ATOM 583 C C . GLU A 1 72 ? 13.223 9.028 -20.482 1.00 88.88 72 GLU A C 1
ATOM 585 O O . GLU A 1 72 ? 13.703 9.328 -21.576 1.00 88.88 72 GLU A O 1
ATOM 590 N N . ILE A 1 73 ? 12.928 9.966 -19.576 1.00 88.62 73 ILE A N 1
ATOM 591 C CA . ILE A 1 73 ? 13.170 11.399 -19.797 1.00 88.62 73 ILE A CA 1
ATOM 592 C C . ILE A 1 73 ? 14.664 11.675 -19.996 1.00 88.62 73 ILE A C 1
ATOM 594 O O . ILE A 1 73 ? 15.036 12.480 -20.859 1.00 88.62 73 ILE A O 1
ATOM 598 N N . SER A 1 74 ? 15.526 11.028 -19.207 1.00 87.62 74 SER A N 1
ATOM 599 C CA . SER A 1 74 ? 16.979 11.158 -19.339 1.00 87.62 74 SER A CA 1
ATOM 600 C C . SER A 1 74 ? 17.452 10.669 -20.707 1.00 87.62 74 SER A C 1
ATOM 602 O O . SER A 1 74 ? 18.136 11.406 -21.420 1.00 87.62 74 SER A O 1
ATOM 604 N N . LEU A 1 75 ? 17.006 9.481 -21.116 1.00 86.94 75 LEU A N 1
ATOM 605 C CA . LEU A 1 75 ? 17.295 8.906 -22.422 1.00 86.94 75 LEU A CA 1
ATOM 606 C C . LEU A 1 75 ? 16.804 9.805 -23.561 1.00 86.94 75 LEU A C 1
ATOM 608 O O . LEU A 1 75 ? 17.564 10.133 -24.468 1.00 86.94 75 LEU A O 1
ATOM 612 N N . TYR A 1 76 ? 15.553 10.264 -23.505 1.00 85.50 76 TYR A N 1
ATOM 613 C CA . TYR A 1 76 ? 15.006 11.174 -24.507 1.00 85.50 76 TYR A CA 1
ATOM 614 C C . TYR A 1 76 ? 15.823 12.466 -24.600 1.00 85.50 76 TYR A C 1
ATOM 616 O O . TYR A 1 76 ? 16.084 12.967 -25.693 1.00 85.50 76 TYR A O 1
ATOM 624 N N . SER A 1 77 ? 16.271 12.996 -23.460 1.00 86.50 77 SER A N 1
ATOM 625 C CA . SER A 1 77 ? 17.120 14.188 -23.422 1.00 86.50 77 SER A CA 1
ATOM 626 C C . SER A 1 77 ? 18.469 13.950 -24.101 1.00 86.50 77 SER A C 1
ATOM 628 O O . SER A 1 77 ? 18.929 14.827 -24.828 1.00 86.50 77 SER A O 1
ATOM 630 N N . GLN A 1 78 ? 19.067 12.766 -23.926 1.00 86.06 78 GLN A N 1
ATOM 631 C CA . GLN A 1 78 ? 20.287 12.370 -24.637 1.00 86.06 78 GLN A CA 1
ATOM 632 C C . GLN A 1 78 ? 20.033 12.242 -26.146 1.00 86.06 78 GLN A C 1
ATOM 634 O O . GLN A 1 78 ? 20.766 12.810 -26.948 1.00 86.06 78 GLN A O 1
ATOM 639 N N . LEU A 1 79 ? 18.954 11.566 -26.551 1.00 84.56 79 LEU A N 1
ATOM 640 C CA . LEU A 1 79 ? 18.617 11.343 -27.963 1.00 84.56 79 LEU A CA 1
ATOM 641 C C . LEU A 1 79 ? 18.198 12.619 -28.704 1.00 84.56 79 LEU A C 1
ATOM 643 O O . LEU A 1 79 ? 18.347 12.705 -29.927 1.00 84.56 79 LEU A O 1
ATOM 647 N N . LYS A 1 80 ? 17.666 13.615 -27.989 1.00 85.56 80 LYS A N 1
ATOM 648 C CA . LYS A 1 80 ? 17.296 14.919 -28.553 1.00 85.56 80 LYS A CA 1
ATOM 649 C C . LYS A 1 80 ? 18.516 15.729 -28.988 1.00 85.56 80 LYS A C 1
ATOM 651 O O . LYS A 1 80 ? 18.358 16.634 -29.808 1.00 85.56 80 LYS A O 1
ATOM 656 N N . ASP A 1 81 ? 19.707 15.419 -28.479 1.00 84.56 81 ASP A N 1
ATOM 657 C CA . ASP A 1 81 ? 20.926 16.098 -28.895 1.00 84.56 81 ASP A CA 1
ATOM 658 C C . ASP A 1 81 ? 21.102 15.981 -30.422 1.00 84.56 81 ASP A C 1
ATOM 660 O O . ASP A 1 81 ? 21.151 14.893 -31.009 1.00 84.56 81 ASP A O 1
ATOM 664 N N . THR A 1 82 ? 21.112 17.136 -31.087 1.00 76.38 82 THR A N 1
ATOM 665 C CA . THR A 1 82 ? 21.238 17.249 -32.544 1.00 76.38 82 THR A CA 1
ATOM 666 C C . THR A 1 82 ? 22.672 17.053 -33.018 1.00 76.38 82 THR A C 1
ATOM 668 O O . THR A 1 82 ? 22.891 16.941 -34.219 1.00 76.38 82 THR A O 1
ATOM 671 N N . SER A 1 83 ? 23.643 17.052 -32.099 1.00 81.81 83 SER A N 1
ATOM 672 C CA . SER A 1 83 ? 25.048 16.776 -32.406 1.00 81.81 83 SER A CA 1
ATOM 673 C C . SER A 1 83 ? 25.351 15.283 -32.553 1.00 81.81 83 SER A C 1
ATOM 675 O O . SER A 1 83 ? 26.370 14.940 -33.147 1.00 81.81 83 SER A O 1
ATOM 677 N N . LEU A 1 84 ? 24.463 14.411 -32.061 1.00 82.62 84 LEU A N 1
ATOM 678 C CA . LEU A 1 84 ? 24.600 12.964 -32.190 1.00 82.62 84 LEU A CA 1
ATOM 679 C C . LEU A 1 84 ? 24.093 12.478 -33.550 1.00 82.62 84 LEU A C 1
ATOM 681 O O . LEU A 1 84 ? 22.984 12.827 -33.973 1.00 82.62 84 LEU A O 1
ATOM 685 N N . ASP A 1 85 ? 24.882 11.626 -34.202 1.00 83.38 85 ASP A N 1
ATOM 686 C CA . ASP A 1 85 ? 24.456 10.894 -35.395 1.00 83.38 85 ASP A CA 1
ATOM 687 C C . ASP A 1 85 ? 23.549 9.693 -35.044 1.00 83.38 85 ASP A C 1
ATOM 689 O O . ASP A 1 85 ? 23.280 9.390 -33.878 1.00 83.38 85 ASP A O 1
ATOM 693 N N . VAL A 1 86 ? 23.003 9.038 -36.072 1.00 78.81 86 VAL A N 1
ATOM 694 C CA . VAL A 1 86 ? 22.039 7.937 -35.907 1.00 78.81 86 VAL A CA 1
ATOM 695 C C . VAL A 1 86 ? 22.677 6.724 -35.221 1.00 78.81 86 VAL A C 1
ATOM 697 O O . VAL A 1 86 ? 22.049 6.128 -34.346 1.00 78.81 86 VAL A O 1
ATOM 700 N N . ASP A 1 87 ? 23.934 6.410 -35.538 1.00 80.38 87 ASP A N 1
ATOM 701 C CA . ASP A 1 87 ? 24.658 5.266 -34.973 1.00 80.38 87 ASP A CA 1
ATOM 702 C C . ASP A 1 87 ? 24.954 5.473 -33.481 1.00 80.38 87 ASP A C 1
ATOM 704 O O . ASP A 1 87 ? 24.864 4.549 -32.670 1.00 80.38 87 ASP A O 1
ATOM 708 N N . GLN A 1 88 ? 25.280 6.704 -33.084 1.00 80.69 88 GLN A N 1
ATOM 709 C CA . GLN A 1 88 ? 25.462 7.080 -31.684 1.00 80.69 88 GLN A CA 1
ATOM 710 C C . GLN A 1 88 ? 24.151 6.986 -30.898 1.00 80.69 88 GLN A C 1
ATOM 712 O O . GLN A 1 88 ? 24.157 6.518 -29.759 1.00 80.69 88 GLN A O 1
ATOM 717 N N . LYS A 1 89 ? 23.022 7.376 -31.503 1.00 82.25 89 LYS A N 1
ATOM 718 C CA . LYS A 1 89 ? 21.689 7.242 -30.893 1.00 82.25 89 LYS A CA 1
ATOM 719 C C . LYS A 1 89 ? 21.268 5.781 -30.735 1.00 82.25 89 LYS A C 1
ATOM 721 O O . LYS A 1 89 ? 20.725 5.428 -29.691 1.00 82.25 89 LYS A O 1
ATOM 726 N N . LEU A 1 90 ? 21.570 4.934 -31.719 1.00 80.69 90 LEU A N 1
ATOM 727 C CA . LEU A 1 90 ? 21.348 3.486 -31.646 1.00 80.69 90 LEU A CA 1
ATOM 728 C C . LEU A 1 90 ? 22.137 2.851 -30.497 1.00 80.69 90 LEU A C 1
ATOM 730 O O . LEU A 1 90 ? 21.546 2.164 -29.675 1.00 80.69 90 LEU A O 1
ATOM 734 N N . LYS A 1 91 ? 23.425 3.181 -30.342 1.00 83.31 91 LYS A N 1
ATOM 735 C CA . LYS A 1 91 ? 24.243 2.678 -29.221 1.00 83.31 91 LYS A CA 1
ATOM 736 C C . LYS A 1 91 ? 23.710 3.075 -27.844 1.00 83.31 91 LYS A C 1
ATOM 738 O O . LYS A 1 91 ? 23.850 2.319 -26.885 1.00 83.31 91 LYS A O 1
ATOM 743 N N . ILE A 1 92 ? 23.137 4.274 -27.725 1.00 83.31 92 ILE A N 1
ATOM 744 C CA . ILE A 1 92 ? 22.506 4.735 -26.481 1.00 83.31 92 ILE A CA 1
ATOM 745 C C . ILE A 1 92 ? 21.256 3.891 -26.177 1.00 83.31 92 ILE A C 1
ATOM 747 O O . ILE A 1 92 ? 21.073 3.470 -25.039 1.00 83.31 92 ILE A O 1
ATOM 751 N N . LEU A 1 93 ? 20.439 3.588 -27.191 1.00 82.00 93 LEU A N 1
ATOM 752 C CA . LEU A 1 93 ? 19.262 2.724 -27.049 1.00 82.00 93 LEU A CA 1
ATOM 753 C C . LEU A 1 93 ? 19.635 1.273 -26.728 1.00 82.00 93 LEU A C 1
ATOM 755 O O . LEU A 1 93 ? 19.040 0.682 -25.832 1.00 82.00 93 LEU A O 1
ATOM 759 N N . GLU A 1 94 ? 20.642 0.720 -27.402 1.00 82.06 94 GLU A N 1
ATOM 760 C CA . GLU A 1 94 ? 21.108 -0.657 -27.190 1.00 82.06 94 GLU A CA 1
ATOM 761 C C . GLU A 1 94 ? 21.657 -0.882 -25.779 1.00 82.06 94 GLU A C 1
ATOM 763 O O . GLU A 1 94 ? 21.510 -1.958 -25.202 1.00 82.06 94 GLU A O 1
ATOM 768 N N . LYS A 1 95 ? 22.270 0.149 -25.189 1.00 81.19 95 LYS A N 1
ATOM 769 C CA . LYS A 1 95 ? 22.774 0.097 -23.816 1.00 81.19 95 LYS A CA 1
ATOM 770 C C . LYS A 1 95 ? 21.649 -0.012 -22.781 1.00 81.19 95 LYS A C 1
ATOM 772 O O . LYS A 1 95 ? 21.828 -0.708 -21.782 1.00 81.19 95 LYS A O 1
ATOM 777 N N . ASP 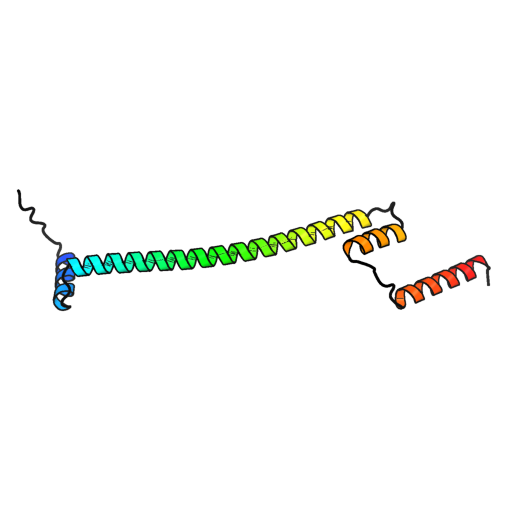A 1 96 ? 20.531 0.672 -23.012 1.00 75.50 96 ASP A N 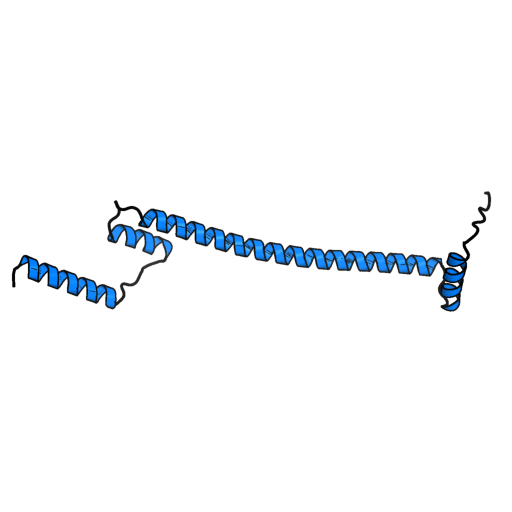1
ATOM 778 C CA . ASP A 1 96 ? 19.429 0.761 -22.048 1.00 75.50 96 ASP A CA 1
ATOM 779 C C . ASP A 1 96 ? 18.333 -0.298 -22.289 1.00 75.50 96 ASP A C 1
ATOM 781 O O . ASP A 1 96 ? 17.684 -0.716 -21.330 1.00 75.50 96 ASP A O 1
ATOM 785 N N . TYR A 1 97 ? 18.159 -0.783 -23.527 1.00 76.50 97 TYR A N 1
ATOM 786 C CA . TYR A 1 97 ? 17.123 -1.763 -23.904 1.00 76.50 97 TYR A CA 1
ATOM 787 C C . TYR A 1 97 ? 17.653 -3.107 -24.433 1.00 76.50 97 TYR A C 1
ATOM 789 O O . TYR A 1 97 ? 16.860 -4.026 -24.636 1.00 76.50 97 TYR A O 1
ATOM 797 N N . GLY A 1 98 ? 18.968 -3.260 -24.611 1.00 68.81 98 GLY A N 1
ATOM 798 C CA . GLY A 1 98 ? 19.577 -4.439 -25.236 1.00 68.81 98 GLY A CA 1
ATOM 799 C C . GLY A 1 98 ? 19.666 -4.327 -26.761 1.00 68.81 98 GLY A C 1
ATOM 800 O O . GLY A 1 98 ? 19.189 -3.360 -27.350 1.00 68.81 98 GLY A O 1
ATOM 801 N N . GLU A 1 99 ? 20.305 -5.310 -27.403 1.00 62.62 99 GLU A N 1
ATOM 802 C CA . GLU A 1 99 ? 20.489 -5.320 -28.861 1.00 62.62 99 GLU A CA 1
ATOM 803 C C . GLU A 1 99 ? 19.135 -5.201 -29.576 1.00 62.62 99 GLU A C 1
ATOM 805 O O . GLU A 1 99 ? 18.254 -6.054 -29.444 1.00 62.62 99 GLU A O 1
ATOM 810 N N . VAL A 1 100 ? 18.965 -4.113 -30.327 1.00 58.94 100 VAL A N 1
ATOM 811 C CA . VAL A 1 100 ? 17.801 -3.927 -31.186 1.00 58.94 100 VAL A CA 1
ATOM 812 C C . VAL A 1 100 ? 18.080 -4.719 -32.453 1.00 58.94 100 VAL A C 1
ATOM 814 O O . VAL A 1 100 ? 18.737 -4.224 -33.366 1.00 58.94 100 VAL A O 1
ATOM 817 N N . ASP A 1 101 ? 17.607 -5.965 -32.506 1.00 57.88 101 ASP A N 1
ATOM 818 C CA . ASP A 1 101 ? 17.670 -6.759 -33.731 1.00 57.88 101 ASP A CA 1
ATOM 819 C C . ASP A 1 101 ? 17.062 -5.948 -34.885 1.00 57.88 101 ASP A C 1
ATOM 821 O O . ASP A 1 101 ? 15.879 -5.588 -34.869 1.00 57.88 101 ASP A O 1
ATOM 825 N N . GLU A 1 102 ? 17.879 -5.642 -35.894 1.00 61.94 102 GLU A N 1
ATOM 826 C CA . GLU A 1 102 ? 17.430 -4.927 -37.083 1.00 61.94 102 GLU A CA 1
ATOM 827 C C . GLU A 1 102 ? 16.245 -5.667 -37.709 1.00 61.94 102 GLU A C 1
ATOM 829 O O . GLU A 1 102 ? 16.378 -6.787 -38.226 1.00 61.94 102 GLU A O 1
ATOM 834 N N . SER A 1 103 ? 15.078 -5.024 -37.704 1.00 67.69 103 SER A N 1
ATOM 835 C CA . SER A 1 103 ? 13.899 -5.605 -38.330 1.00 67.69 103 SER A CA 1
ATOM 836 C C . SER A 1 103 ? 14.126 -5.763 -39.838 1.00 67.69 103 SER A C 1
ATOM 838 O O . SER A 1 103 ? 14.861 -5.002 -40.478 1.00 67.69 103 SER A O 1
ATOM 840 N N . TYR A 1 104 ? 13.463 -6.754 -40.440 1.00 59.09 104 TYR A N 1
ATOM 841 C CA . TYR A 1 104 ? 13.518 -6.969 -41.889 1.00 59.09 104 TYR A CA 1
ATOM 842 C C . TYR A 1 104 ? 13.131 -5.703 -42.672 1.00 59.09 104 TYR A C 1
ATOM 844 O O . TYR A 1 104 ? 13.740 -5.395 -43.696 1.00 59.09 104 TYR A O 1
ATOM 852 N N . GLU A 1 105 ? 12.162 -4.932 -42.172 1.00 61.06 105 GLU A N 1
ATOM 853 C CA . GLU A 1 105 ? 11.752 -3.669 -42.790 1.00 61.06 105 GLU A CA 1
ATOM 854 C C . GLU A 1 105 ? 12.857 -2.608 -42.752 1.00 61.06 105 GLU A C 1
ATOM 856 O O . GLU A 1 105 ? 13.036 -1.895 -43.741 1.00 61.06 105 GLU A O 1
ATOM 861 N N . MET A 1 106 ? 13.637 -2.548 -41.667 1.00 66.50 106 MET A N 1
ATOM 862 C CA . MET A 1 106 ? 14.775 -1.633 -41.533 1.00 66.50 106 MET A CA 1
ATOM 863 C C . MET A 1 106 ? 15.853 -1.954 -42.579 1.00 66.50 106 MET A C 1
ATOM 865 O O . MET A 1 106 ? 16.248 -1.083 -43.355 1.00 66.50 106 MET A O 1
ATOM 869 N N . LYS A 1 107 ? 16.195 -3.241 -42.735 1.00 68.44 107 LYS A N 1
ATOM 870 C CA . LYS A 1 107 ? 17.142 -3.715 -43.764 1.00 68.44 107 LYS A CA 1
ATOM 871 C C . LYS A 1 107 ? 16.673 -3.408 -45.185 1.00 68.44 107 LYS A C 1
ATOM 873 O O . LYS A 1 107 ? 17.461 -3.005 -46.041 1.00 68.44 107 LYS A O 1
ATOM 878 N N . VAL A 1 108 ? 15.382 -3.596 -45.463 1.00 69.94 108 VAL A N 1
ATOM 879 C CA . VAL A 1 108 ? 14.807 -3.306 -46.785 1.00 69.94 108 VAL A CA 1
ATOM 880 C C . VAL A 1 108 ? 14.859 -1.808 -47.092 1.00 69.94 108 VAL A C 1
ATOM 882 O O . VAL A 1 108 ? 15.144 -1.430 -48.235 1.00 69.94 108 VAL A O 1
ATOM 885 N N . GLN A 1 109 ? 14.611 -0.945 -46.103 1.00 68.50 109 GLN A N 1
ATOM 886 C CA . GLN A 1 109 ? 14.711 0.502 -46.288 1.00 68.50 109 GLN A CA 1
ATOM 887 C C . GLN A 1 109 ? 16.148 0.964 -46.538 1.00 68.50 109 GLN A C 1
ATOM 889 O O . GLN A 1 109 ? 16.352 1.742 -47.473 1.00 68.50 109 GLN A O 1
ATOM 894 N N . ASP A 1 110 ? 17.131 0.438 -45.810 1.00 73.06 110 ASP A N 1
ATOM 895 C CA . ASP A 1 110 ? 18.544 0.784 -46.010 1.00 73.06 110 ASP A CA 1
ATOM 896 C C . ASP A 1 110 ? 19.049 0.378 -47.393 1.00 73.06 110 ASP A C 1
ATOM 898 O O . ASP A 1 110 ? 19.657 1.179 -48.110 1.00 73.06 110 ASP A O 1
ATOM 902 N N . VAL A 1 111 ? 18.718 -0.838 -47.839 1.00 72.44 111 VAL A N 1
ATOM 903 C CA . VAL A 1 111 ? 19.045 -1.298 -49.197 1.00 72.44 111 VAL A CA 1
ATOM 904 C C . VAL A 1 111 ? 18.389 -0.397 -50.243 1.00 72.44 111 VAL A C 1
ATOM 906 O O . VAL A 1 111 ? 19.032 0.007 -51.216 1.00 72.44 111 VAL A O 1
ATOM 909 N N . LYS A 1 112 ? 17.120 -0.026 -50.045 1.00 72.00 112 LYS A N 1
ATOM 910 C CA . LYS A 1 112 ? 16.408 0.875 -50.958 1.00 72.00 112 LYS A CA 1
ATOM 911 C C . LYS A 1 112 ? 17.049 2.262 -50.989 1.00 72.00 112 LYS A C 1
ATOM 913 O O . LYS A 1 112 ? 17.175 2.825 -52.076 1.00 72.00 112 LYS A O 1
ATOM 918 N N . HIS A 1 113 ? 17.465 2.803 -49.844 1.00 69.38 113 HIS A N 1
ATOM 919 C CA . HIS A 1 113 ? 18.123 4.105 -49.755 1.00 69.38 113 HIS A CA 1
ATOM 920 C C . HIS A 1 113 ? 19.484 4.088 -50.458 1.00 69.38 113 HIS A C 1
ATOM 922 O O . HIS A 1 113 ? 19.749 4.955 -51.294 1.00 69.38 113 HIS A O 1
ATOM 928 N N . ASN A 1 114 ? 20.286 3.047 -50.221 1.00 71.38 114 ASN A N 1
ATOM 929 C CA . ASN A 1 114 ? 21.584 2.854 -50.861 1.00 71.38 114 ASN A CA 1
ATOM 930 C C . ASN A 1 114 ? 21.463 2.711 -52.380 1.00 71.38 114 ASN A C 1
ATOM 932 O O . ASN A 1 114 ? 22.146 3.422 -53.111 1.00 71.38 114 ASN A O 1
ATOM 936 N N . ILE A 1 115 ? 20.531 1.895 -52.884 1.00 73.44 115 ILE A N 1
ATOM 937 C CA . ILE A 1 115 ? 20.288 1.769 -54.333 1.00 73.44 115 ILE A CA 1
ATOM 938 C C . ILE A 1 115 ? 19.879 3.115 -54.942 1.00 73.44 115 ILE A C 1
ATOM 940 O O . ILE A 1 115 ? 20.315 3.462 -56.043 1.00 73.44 115 ILE A O 1
ATOM 944 N N . ASN A 1 116 ? 19.048 3.890 -54.241 1.00 71.94 116 ASN A N 1
ATOM 945 C CA . ASN A 1 116 ? 18.593 5.188 -54.728 1.00 71.94 116 ASN A CA 1
ATOM 946 C C . ASN A 1 116 ? 19.733 6.217 -54.747 1.00 71.94 116 ASN A C 1
ATOM 948 O O . ASN A 1 116 ? 19.838 7.004 -55.689 1.00 71.94 116 ASN A O 1
ATOM 952 N N . TRP A 1 117 ? 20.609 6.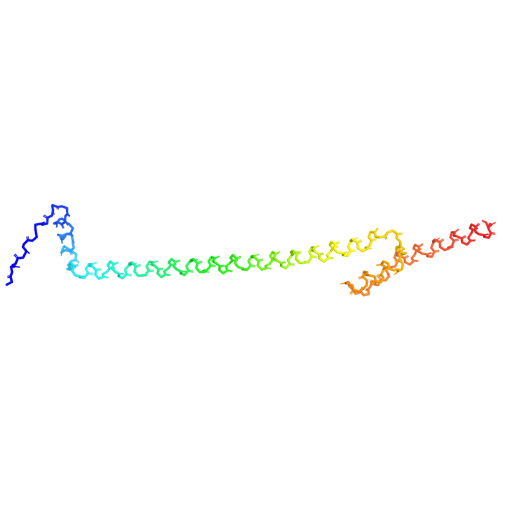194 -53.739 1.00 74.50 117 TRP A N 1
ATOM 953 C CA . TRP A 1 117 ? 21.814 7.017 -53.702 1.00 74.50 117 TRP A CA 1
ATOM 954 C C . TRP A 1 117 ? 22.790 6.631 -54.818 1.00 74.50 117 TRP A C 1
ATOM 956 O O . TRP A 1 117 ? 23.205 7.498 -55.582 1.00 74.50 117 TRP A O 1
ATOM 966 N N . THR A 1 118 ? 23.076 5.339 -55.004 1.00 68.50 118 THR A N 1
ATOM 967 C CA . THR A 1 118 ? 23.953 4.843 -56.076 1.00 68.50 118 THR A CA 1
ATOM 968 C C . THR A 1 118 ? 23.409 5.203 -57.459 1.00 68.50 118 THR A C 1
ATOM 970 O O . THR A 1 118 ? 24.162 5.681 -58.303 1.00 68.50 118 THR A O 1
ATOM 973 N N . ARG A 1 119 ? 22.095 5.073 -57.699 1.00 72.50 119 ARG A N 1
ATOM 974 C CA . ARG A 1 119 ? 21.475 5.526 -58.959 1.00 72.50 119 ARG A CA 1
ATOM 975 C C . ARG A 1 119 ? 21.636 7.028 -59.183 1.00 72.50 119 ARG A C 1
ATOM 977 O O . ARG A 1 119 ? 21.996 7.438 -60.281 1.00 72.50 119 ARG A O 1
ATOM 984 N N . LYS A 1 120 ? 21.429 7.846 -58.145 1.00 70.19 120 LYS A N 1
ATOM 985 C CA . LYS A 1 120 ? 21.623 9.304 -58.227 1.00 70.19 120 LYS A CA 1
ATOM 986 C C . LYS A 1 120 ? 23.087 9.695 -58.449 1.00 70.19 120 LYS A C 1
ATOM 988 O O . LYS A 1 120 ? 23.343 10.642 -59.188 1.00 70.19 120 LYS A O 1
ATOM 993 N N . PHE A 1 121 ? 24.031 8.979 -57.839 1.00 70.44 121 PHE A N 1
ATOM 994 C CA . PHE A 1 121 ? 25.464 9.255 -57.940 1.00 70.44 121 PHE A CA 1
ATOM 995 C C . PHE A 1 121 ? 26.033 8.863 -59.310 1.00 70.44 121 PHE A C 1
ATOM 997 O O . PHE A 1 121 ? 26.763 9.640 -59.920 1.00 70.44 121 PHE A O 1
ATOM 1004 N N . PHE A 1 122 ? 25.646 7.698 -59.835 1.00 72.88 122 PHE A N 1
ATOM 1005 C CA . PHE A 1 122 ? 26.112 7.205 -61.136 1.00 72.88 122 PHE A CA 1
ATOM 1006 C C . PHE A 1 122 ? 25.235 7.638 -62.326 1.00 72.88 122 PHE A C 1
ATOM 1008 O O . PHE A 1 122 ? 25.544 7.265 -63.453 1.00 72.88 122 PHE A O 1
ATOM 1015 N N . LYS A 1 123 ? 24.186 8.450 -62.098 1.00 59.91 123 LYS A N 1
ATOM 1016 C CA . LYS A 1 123 ? 23.244 8.964 -63.118 1.00 59.91 123 LYS A CA 1
ATOM 1017 C C . LYS A 1 123 ? 22.780 7.892 -64.124 1.00 59.91 123 LYS A C 1
ATOM 1019 O O . LYS A 1 123 ? 22.793 8.138 -65.330 1.00 59.91 123 LYS A O 1
ATOM 1024 N N . PHE A 1 124 ? 22.398 6.718 -63.623 1.00 55.56 124 PHE A N 1
ATOM 1025 C CA . PHE A 1 124 ? 21.623 5.755 -64.414 1.00 55.56 124 PHE A CA 1
ATOM 1026 C C . PHE A 1 124 ? 20.174 6.215 -64.569 1.00 55.56 124 PHE A C 1
ATOM 1028 O O . PHE A 1 124 ? 19.648 6.830 -63.610 1.00 55.56 124 PHE A O 1
#

Radius of gyration: 39.39 Å; chains: 1; bounding box: 59×29×122 Å